Protein AF-A0A7K0SHU7-F1 (afdb_monomer_lite)

Sequence (85 aa):
MTIVDTNPSIEDFKVAATAFLETQFERRSDEAFEWGKGDDRVGVLEEKSAEEEAIELAAAKAFKASEFDAGFGWITGPAEYGGSA

Structure (mmCIF, N/CA/C/O backbone):
data_AF-A0A7K0SHU7-F1
#
_entry.id   AF-A0A7K0SHU7-F1
#
loop_
_atom_site.group_PDB
_atom_site.id
_atom_site.type_symbol
_atom_site.label_atom_id
_atom_site.label_alt_id
_atom_site.label_comp_id
_atom_site.label_asym_id
_atom_site.label_entity_id
_atom_site.label_seq_id
_atom_site.pdbx_PDB_ins_code
_atom_site.Cartn_x
_atom_site.Cartn_y
_atom_site.Cartn_z
_atom_site.occupancy
_atom_site.B_iso_or_equiv
_atom_site.auth_seq_id
_atom_site.auth_comp_id
_atom_site.auth_asym_id
_atom_site.auth_atom_id
_atom_site.pdbx_PDB_model_num
ATOM 1 N N . MET A 1 1 ? 23.476 -19.598 -22.969 1.00 42.22 1 MET A N 1
ATOM 2 C CA . MET A 1 1 ? 22.184 -19.097 -22.467 1.00 42.22 1 MET A CA 1
ATOM 3 C C . MET A 1 1 ? 22.456 -17.724 -21.883 1.00 42.22 1 MET A C 1
ATOM 5 O O . MET A 1 1 ? 23.034 -17.645 -20.808 1.00 42.22 1 MET A O 1
ATOM 9 N N . THR A 1 2 ? 22.210 -16.661 -22.642 1.00 48.28 2 THR A N 1
ATOM 10 C CA . THR A 1 2 ? 22.410 -15.290 -22.156 1.00 48.28 2 THR A CA 1
ATOM 11 C C . THR A 1 2 ? 21.178 -14.933 -21.340 1.00 48.28 2 THR A C 1
ATOM 13 O O . THR A 1 2 ? 20.070 -14.973 -21.867 1.00 48.28 2 THR A O 1
ATOM 16 N N . ILE A 1 3 ? 21.357 -14.675 -20.050 1.00 57.34 3 ILE A N 1
ATOM 17 C CA . ILE A 1 3 ? 20.284 -14.195 -19.178 1.00 57.34 3 ILE A CA 1
ATOM 18 C C . ILE A 1 3 ? 20.091 -12.721 -19.529 1.00 57.34 3 ILE A C 1
ATOM 20 O O . ILE A 1 3 ? 21.022 -11.932 -19.379 1.00 57.34 3 ILE A O 1
ATOM 24 N N . VAL A 1 4 ? 18.937 -12.381 -20.098 1.00 66.12 4 VAL A N 1
ATOM 25 C CA . VAL A 1 4 ? 18.529 -10.986 -20.275 1.00 66.12 4 VAL A CA 1
ATOM 26 C C . VAL A 1 4 ? 18.105 -10.505 -18.893 1.00 66.12 4 VAL A C 1
ATOM 28 O O . VAL A 1 4 ? 17.257 -11.139 -18.272 1.00 66.12 4 VAL A O 1
ATOM 31 N N . ASP A 1 5 ? 18.740 -9.449 -18.391 1.00 71.62 5 ASP A N 1
ATOM 32 C CA . ASP A 1 5 ? 18.303 -8.800 -17.158 1.00 71.62 5 ASP A CA 1
ATOM 33 C C . ASP A 1 5 ? 17.023 -8.026 -17.472 1.00 71.62 5 ASP A C 1
ATOM 35 O O . ASP A 1 5 ? 17.054 -7.059 -18.236 1.00 71.62 5 ASP A O 1
ATOM 39 N N . THR A 1 6 ? 15.895 -8.518 -16.970 1.00 76.06 6 THR A N 1
ATOM 40 C CA . THR A 1 6 ? 14.582 -7.893 -17.159 1.00 76.06 6 THR A CA 1
ATOM 41 C C . THR A 1 6 ? 14.171 -7.043 -15.960 1.00 76.06 6 THR A C 1
ATOM 43 O O . THR A 1 6 ? 13.064 -6.512 -15.929 1.00 76.06 6 THR A O 1
ATOM 46 N N . ASN A 1 7 ? 15.064 -6.861 -14.979 1.00 85.19 7 ASN A N 1
ATOM 47 C CA . ASN A 1 7 ? 14.762 -6.035 -13.821 1.00 85.19 7 ASN A CA 1
ATOM 48 C C . ASN A 1 7 ? 14.626 -4.557 -14.215 1.00 85.19 7 ASN A C 1
ATOM 50 O O . ASN A 1 7 ? 15.449 -4.042 -14.982 1.00 85.19 7 ASN A O 1
ATOM 54 N N . PRO A 1 8 ? 13.644 -3.839 -13.645 1.00 87.25 8 PRO A N 1
ATOM 55 C CA . PRO A 1 8 ? 13.530 -2.408 -13.860 1.00 87.25 8 PRO A CA 1
ATOM 56 C C . PRO A 1 8 ? 14.745 -1.684 -13.277 1.00 87.25 8 PRO A C 1
ATOM 58 O O . PRO A 1 8 ? 15.294 -2.067 -12.237 1.00 87.25 8 PRO A O 1
ATOM 61 N N . SER A 1 9 ? 15.137 -0.580 -13.913 1.00 91.50 9 SER A N 1
ATOM 62 C CA . SER A 1 9 ? 16.056 0.348 -13.266 1.00 91.50 9 SER A CA 1
ATOM 63 C C . SER A 1 9 ? 15.391 0.954 -12.024 1.00 91.50 9 SER A C 1
ATOM 65 O O . SER A 1 9 ? 14.165 1.029 -11.919 1.00 91.50 9 SER A O 1
ATOM 67 N N . ILE A 1 10 ? 16.198 1.434 -11.075 1.00 92.75 10 ILE A N 1
ATOM 68 C CA . ILE A 1 10 ? 15.674 2.119 -9.882 1.00 92.75 10 ILE A CA 1
ATOM 69 C C . ILE A 1 10 ? 14.814 3.332 -10.273 1.00 92.75 10 ILE A C 1
ATOM 71 O O . ILE A 1 10 ? 13.830 3.626 -9.597 1.00 92.75 10 ILE A O 1
ATOM 75 N N . GLU A 1 11 ? 15.170 4.034 -11.350 1.00 95.88 11 GLU A N 1
ATOM 76 C CA . GLU A 1 11 ? 14.433 5.216 -11.800 1.00 95.88 11 GLU A CA 1
ATOM 77 C C . GLU A 1 11 ? 13.088 4.836 -12.427 1.00 95.88 11 GLU A C 1
ATOM 79 O O . GLU A 1 11 ? 12.071 5.426 -12.064 1.00 95.88 11 GLU A O 1
ATOM 84 N N . ASP A 1 12 ? 13.049 3.797 -13.267 1.00 92.75 12 ASP A N 1
ATOM 85 C CA . ASP A 1 12 ? 11.792 3.293 -13.837 1.00 92.75 12 ASP A CA 1
ATOM 86 C C . ASP A 1 12 ? 10.855 2.780 -12.738 1.00 92.75 12 ASP A C 1
ATOM 88 O O . ASP A 1 12 ? 9.662 3.092 -12.730 1.00 92.75 12 ASP A O 1
ATOM 92 N N . PHE A 1 13 ? 11.409 2.068 -11.750 1.00 93.12 13 PHE A N 1
ATOM 93 C CA . PHE A 1 13 ? 10.662 1.619 -10.578 1.00 93.12 13 PHE A CA 1
ATOM 94 C C . PHE A 1 13 ? 10.063 2.796 -9.798 1.00 93.12 13 PHE A C 1
ATOM 96 O O . PHE A 1 13 ? 8.878 2.774 -9.469 1.00 93.12 13 PHE A O 1
ATOM 103 N N . LYS A 1 14 ? 10.846 3.846 -9.519 1.00 95.88 14 LYS A N 1
ATOM 104 C CA . LYS A 1 14 ? 10.355 5.034 -8.800 1.00 95.88 14 LYS A CA 1
ATOM 105 C C . LYS A 1 14 ? 9.232 5.733 -9.554 1.00 95.88 14 LYS A C 1
ATOM 107 O O . LYS A 1 14 ? 8.262 6.144 -8.919 1.00 95.88 14 LYS A O 1
ATOM 112 N N . VAL A 1 15 ? 9.359 5.882 -10.873 1.00 96.44 15 VAL A N 1
ATOM 113 C CA . VAL A 1 15 ? 8.324 6.506 -11.710 1.00 96.44 15 VAL A CA 1
ATOM 114 C C . VAL A 1 15 ? 7.032 5.696 -11.635 1.00 96.44 15 VAL A C 1
ATOM 116 O O . VAL A 1 15 ? 5.985 6.262 -11.324 1.00 96.44 15 VAL A O 1
ATOM 119 N N . ALA A 1 16 ? 7.109 4.378 -11.830 1.00 94.06 16 ALA A N 1
ATOM 120 C CA . ALA A 1 16 ? 5.945 3.498 -11.767 1.00 94.06 16 ALA A CA 1
ATOM 121 C C . ALA A 1 16 ? 5.294 3.491 -10.372 1.00 94.06 16 ALA A C 1
ATOM 123 O O . ALA A 1 16 ? 4.081 3.660 -10.253 1.00 94.06 16 ALA A O 1
ATOM 124 N N . ALA A 1 17 ? 6.093 3.354 -9.310 1.00 95.12 17 ALA A N 1
ATOM 125 C CA . ALA A 1 17 ? 5.599 3.335 -7.935 1.00 95.12 17 ALA A CA 1
ATOM 126 C C . ALA A 1 17 ? 4.960 4.673 -7.535 1.00 95.12 17 ALA A C 1
ATOM 128 O O . ALA A 1 17 ? 3.905 4.692 -6.905 1.00 95.12 17 ALA A O 1
ATOM 129 N N . THR A 1 18 ? 5.562 5.797 -7.933 1.00 95.69 18 THR A N 1
ATOM 130 C CA . THR A 1 18 ? 5.002 7.128 -7.660 1.00 95.69 18 THR A CA 1
ATOM 131 C C . THR A 1 18 ? 3.673 7.312 -8.381 1.00 95.69 18 THR A C 1
ATOM 133 O O . THR A 1 18 ? 2.705 7.723 -7.749 1.00 95.69 18 THR A O 1
ATOM 136 N N . ALA A 1 19 ? 3.601 6.948 -9.665 1.00 95.50 19 ALA A N 1
ATOM 137 C CA . ALA A 1 19 ? 2.366 7.035 -10.438 1.00 95.50 19 ALA A CA 1
ATOM 138 C C . ALA A 1 19 ? 1.249 6.180 -9.821 1.00 95.50 19 ALA A C 1
ATOM 140 O O . ALA A 1 19 ? 0.123 6.650 -9.699 1.00 95.50 19 ALA A O 1
ATOM 141 N N . PHE A 1 20 ? 1.554 4.958 -9.367 1.00 95.50 20 PHE A N 1
ATOM 142 C CA . PHE A 1 20 ? 0.588 4.123 -8.651 1.00 95.50 20 PHE A CA 1
ATOM 143 C C . PHE A 1 20 ? 0.107 4.787 -7.358 1.00 95.50 20 PHE A C 1
ATOM 145 O O . PHE A 1 20 ? -1.100 4.917 -7.161 1.00 95.50 20 PHE A O 1
ATOM 152 N N . LEU A 1 21 ? 1.017 5.263 -6.505 1.00 95.75 21 LEU A N 1
ATOM 153 C CA . LEU A 1 21 ? 0.652 5.907 -5.240 1.00 95.75 21 LEU A CA 1
ATOM 154 C C . LEU A 1 21 ? -0.197 7.168 -5.446 1.00 95.75 21 LEU A C 1
ATOM 156 O O . LEU A 1 21 ? -1.136 7.380 -4.685 1.00 95.75 21 LEU A O 1
ATOM 160 N N . GLU A 1 22 ? 0.066 7.950 -6.497 1.00 95.12 22 GLU A N 1
ATOM 161 C CA . GLU A 1 22 ? -0.744 9.120 -6.872 1.00 95.12 22 GLU A CA 1
ATOM 162 C C . GLU A 1 22 ? -2.183 8.751 -7.288 1.00 95.12 22 GLU A C 1
ATOM 164 O O . GLU A 1 22 ? -3.071 9.596 -7.212 1.00 95.12 22 GLU A O 1
ATOM 169 N N . THR A 1 23 ? -2.450 7.496 -7.682 1.00 95.00 23 THR A N 1
ATOM 170 C CA . THR A 1 23 ? -3.828 7.008 -7.900 1.00 95.00 23 THR A CA 1
ATOM 171 C C . THR A 1 23 ? -4.530 6.557 -6.622 1.00 95.00 23 THR A C 1
ATOM 173 O O . THR A 1 23 ? -5.757 6.497 -6.594 1.00 95.00 23 THR A O 1
ATOM 176 N N . GLN A 1 24 ? -3.768 6.189 -5.588 1.00 93.75 24 GLN A N 1
ATOM 177 C CA . GLN A 1 24 ? -4.305 5.613 -4.352 1.00 93.75 24 GLN A CA 1
ATOM 178 C C . GLN A 1 24 ? -4.509 6.674 -3.268 1.00 93.75 24 GLN A C 1
ATOM 180 O O . GLN A 1 24 ? -5.433 6.561 -2.464 1.00 93.75 24 GLN A O 1
ATOM 185 N N . PHE A 1 25 ? -3.647 7.694 -3.235 1.00 93.56 25 PHE A N 1
ATOM 186 C CA . PHE A 1 25 ? -3.588 8.664 -2.150 1.00 93.56 25 PHE A CA 1
ATOM 187 C C . PHE A 1 25 ? -3.303 10.071 -2.665 1.00 93.56 25 PHE A C 1
ATOM 189 O O . PHE A 1 25 ? -2.549 10.278 -3.616 1.00 93.56 25 PHE A O 1
ATOM 196 N N . GLU A 1 26 ? -3.847 11.059 -1.963 1.00 90.69 26 GLU A N 1
ATOM 197 C CA . GLU A 1 26 ? -3.414 12.439 -2.131 1.00 90.69 26 GLU A CA 1
ATOM 198 C C . GLU A 1 26 ? -2.002 12.613 -1.562 1.00 90.69 26 GLU A C 1
ATOM 200 O O . GLU A 1 26 ? -1.645 12.036 -0.528 1.00 90.69 26 GLU A O 1
ATOM 205 N N . ARG A 1 27 ? -1.177 13.431 -2.230 1.00 88.38 27 ARG A N 1
ATOM 206 C CA . ARG A 1 27 ? 0.122 13.807 -1.665 1.00 88.38 27 ARG A CA 1
ATOM 207 C C . ARG A 1 27 ? -0.109 14.510 -0.335 1.00 88.38 27 ARG A C 1
ATOM 209 O O . ARG A 1 27 ? -0.908 15.439 -0.245 1.00 88.38 27 ARG A O 1
ATOM 216 N N . ARG A 1 28 ? 0.667 14.112 0.673 1.00 84.38 28 ARG A N 1
ATOM 217 C CA . ARG A 1 28 ? 0.733 14.862 1.925 1.00 84.38 28 ARG A CA 1
ATOM 218 C C . ARG A 1 28 ? 1.149 16.300 1.613 1.00 84.38 28 ARG A C 1
ATOM 220 O O . ARG A 1 28 ? 2.103 16.506 0.865 1.00 84.38 28 ARG A O 1
ATOM 227 N N . SER A 1 29 ? 0.430 17.265 2.176 1.00 80.88 29 SER A N 1
ATOM 228 C CA . SER A 1 29 ? 0.752 18.682 2.037 1.00 80.88 29 SER A CA 1
ATOM 229 C C . SER A 1 29 ? 2.116 18.998 2.658 1.00 80.88 29 SER A C 1
ATOM 231 O O . SER A 1 29 ? 2.527 18.389 3.649 1.00 80.88 29 SER A O 1
ATOM 233 N N . ASP A 1 30 ? 2.806 19.991 2.095 1.00 76.12 30 ASP A N 1
ATOM 234 C CA . ASP A 1 30 ? 4.045 20.557 2.648 1.00 76.12 30 ASP A CA 1
ATOM 235 C C . ASP A 1 30 ? 3.772 21.519 3.819 1.00 76.12 30 ASP A C 1
ATOM 237 O O . ASP A 1 30 ? 4.531 22.464 4.046 1.00 76.12 30 ASP A O 1
ATOM 241 N N . GLU A 1 31 ? 2.664 21.340 4.548 1.00 75.25 31 GLU A N 1
ATOM 242 C CA . GLU A 1 31 ? 2.360 22.199 5.688 1.00 75.25 31 GLU A CA 1
ATOM 243 C C . GLU A 1 31 ? 3.514 22.137 6.690 1.00 75.25 31 GLU A C 1
ATOM 245 O O . GLU A 1 31 ? 3.912 21.070 7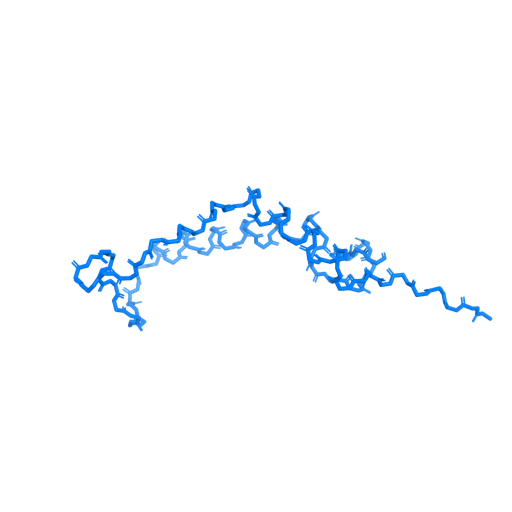.167 1.00 75.25 31 GLU A O 1
ATOM 250 N N . ALA A 1 32 ? 4.085 23.308 6.980 1.00 73.31 32 ALA A N 1
ATOM 251 C CA . ALA A 1 32 ? 5.093 23.428 8.011 1.00 73.31 32 ALA A CA 1
ATOM 252 C C . ALA A 1 32 ? 4.468 22.962 9.326 1.00 73.31 32 ALA A C 1
ATOM 254 O O . ALA A 1 32 ? 3.389 23.416 9.702 1.00 73.31 32 ALA A O 1
ATOM 255 N N . PHE A 1 33 ? 5.148 22.046 10.012 1.00 78.12 33 PHE A N 1
ATOM 256 C CA . PHE A 1 33 ? 4.716 21.601 11.326 1.00 78.12 33 PHE A CA 1
ATOM 257 C C . PHE A 1 33 ? 4.553 22.815 12.254 1.00 78.12 33 PHE A C 1
ATOM 259 O O . PHE A 1 33 ? 5.515 23.536 12.530 1.00 78.12 33 PHE A O 1
ATOM 266 N N . GLU A 1 34 ? 3.330 23.032 12.730 1.00 85.25 34 GLU A N 1
ATOM 267 C CA . GLU A 1 34 ? 2.966 24.079 13.678 1.00 85.25 34 GLU A CA 1
ATOM 268 C C . GLU A 1 34 ? 2.579 23.408 14.998 1.00 85.25 34 GLU A C 1
ATOM 270 O O . GLU A 1 34 ? 1.654 22.599 15.059 1.00 85.25 34 GLU A O 1
ATOM 275 N N . TRP A 1 35 ? 3.299 23.731 16.072 1.00 82.88 35 TRP A N 1
ATOM 276 C CA . TRP A 1 35 ? 3.016 23.155 17.384 1.00 82.88 35 TRP A CA 1
ATOM 277 C C . TRP A 1 35 ? 1.590 23.504 17.838 1.00 82.88 35 TRP A C 1
ATOM 279 O O . TRP A 1 35 ? 1.243 24.681 17.928 1.00 82.88 35 TRP A O 1
ATOM 289 N N . GLY A 1 36 ? 0.783 22.488 18.156 1.00 84.56 36 GLY A N 1
ATOM 290 C CA . GLY A 1 36 ? -0.623 22.653 18.546 1.00 84.56 36 GLY A CA 1
ATOM 291 C C . GLY A 1 36 ? -1.607 22.787 17.376 1.00 84.56 36 GLY A C 1
ATOM 292 O O . GLY A 1 36 ? -2.741 23.210 17.595 1.00 84.56 36 GLY A O 1
ATOM 293 N N . LYS A 1 37 ? -1.192 22.458 16.145 1.00 83.50 37 LYS A N 1
ATOM 294 C CA . LYS A 1 37 ? -2.054 22.399 14.958 1.00 83.50 37 LYS A CA 1
ATOM 295 C C . LYS A 1 37 ? -1.950 21.023 14.303 1.00 83.50 37 LYS A C 1
ATOM 297 O O . LYS A 1 37 ? -0.855 20.555 14.006 1.00 83.50 37 LYS A O 1
ATOM 302 N N . GLY A 1 38 ? -3.101 20.419 14.025 1.00 81.38 38 GLY A N 1
ATOM 303 C CA . GLY A 1 38 ? -3.203 19.094 13.417 1.00 81.38 38 GLY A CA 1
ATOM 304 C C . GLY A 1 38 ? -3.914 18.104 14.330 1.00 81.38 38 GLY A C 1
ATOM 305 O O . GLY A 1 38 ? -4.534 18.490 15.317 1.00 81.38 38 GLY A O 1
ATOM 306 N N . ASP A 1 39 ? -3.858 16.832 13.953 1.00 79.06 39 ASP A N 1
ATOM 307 C CA . ASP A 1 39 ? -4.374 15.739 14.769 1.00 79.06 39 ASP A CA 1
ATOM 308 C C . ASP A 1 39 ? -3.429 15.496 15.959 1.00 79.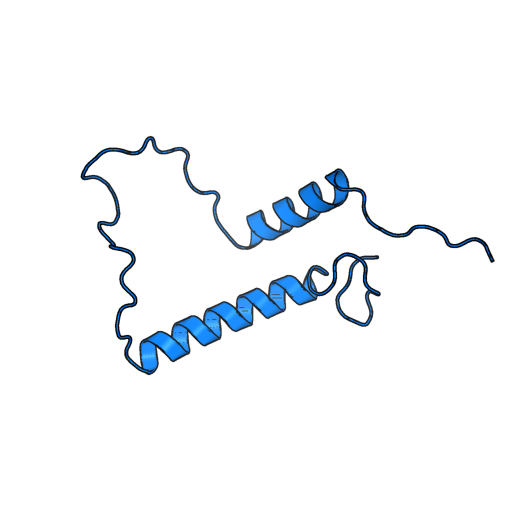06 39 ASP A C 1
ATOM 310 O O . ASP A 1 39 ? -2.239 15.240 15.770 1.00 79.06 39 ASP A O 1
ATOM 314 N N . ASP A 1 40 ? -3.963 15.571 17.179 1.00 77.56 40 ASP A N 1
ATOM 315 C CA . ASP A 1 40 ? -3.234 15.320 18.430 1.00 77.56 40 ASP A CA 1
ATOM 316 C C . ASP A 1 40 ? -3.088 13.815 18.736 1.00 77.56 40 ASP A C 1
ATOM 318 O O . ASP A 1 40 ? -2.768 13.419 19.864 1.00 77.56 40 ASP A O 1
ATOM 322 N N . ARG A 1 41 ? -3.323 12.945 17.746 1.00 76.25 41 ARG A N 1
ATOM 323 C CA . ARG A 1 41 ? -3.173 11.498 17.884 1.00 76.25 41 ARG A CA 1
ATOM 324 C C . ARG A 1 41 ? -1.771 11.125 18.365 1.00 76.25 41 ARG A C 1
ATOM 326 O O . ARG A 1 41 ? -0.774 11.216 17.650 1.00 76.25 41 ARG A O 1
ATOM 333 N N . VAL A 1 42 ? -1.716 10.598 19.582 1.00 74.31 42 VAL A N 1
ATOM 334 C CA . VAL A 1 42 ? -0.531 9.953 20.145 1.00 74.31 42 VAL A CA 1
ATOM 335 C C . VAL A 1 42 ? -0.468 8.506 19.663 1.00 74.31 42 VAL A C 1
ATOM 337 O O . VAL A 1 42 ? -1.463 7.791 19.709 1.00 74.31 42 VAL A O 1
ATOM 340 N N . GLY A 1 43 ? 0.701 8.058 19.195 1.00 66.06 43 GLY A N 1
ATOM 341 C CA . GLY A 1 43 ? 0.942 6.698 18.688 1.00 66.06 43 GLY A CA 1
ATOM 342 C C . GLY A 1 43 ? 0.935 5.618 19.775 1.00 66.06 43 GLY A C 1
ATOM 343 O O . GLY A 1 43 ? 1.901 4.872 19.918 1.00 66.06 43 GLY A O 1
ATOM 344 N N . VAL A 1 44 ? -0.127 5.560 20.573 1.00 77.12 44 VAL A N 1
ATOM 345 C CA . VAL A 1 44 ? -0.419 4.461 21.489 1.00 77.12 44 VAL A CA 1
ATOM 346 C C . VAL A 1 44 ? -1.142 3.381 20.685 1.00 77.12 44 VAL A C 1
ATOM 348 O O . VAL A 1 44 ? -1.953 3.690 19.816 1.00 77.12 44 VAL A O 1
ATOM 351 N N . LEU A 1 45 ? -0.829 2.108 20.937 1.00 71.81 45 LEU A N 1
ATOM 352 C CA . LEU A 1 45 ? -1.605 0.994 20.392 1.00 71.81 45 LEU A CA 1
ATOM 353 C C . LEU A 1 45 ? -2.988 1.019 21.054 1.00 71.81 45 LEU A C 1
ATOM 355 O O . LEU A 1 45 ? -3.169 0.479 22.142 1.00 71.81 45 LEU A O 1
ATOM 359 N N . GLU A 1 46 ? -3.915 1.743 20.439 1.00 78.25 46 GLU A N 1
ATOM 360 C CA . GLU A 1 46 ? -5.295 1.878 20.896 1.00 78.25 46 GLU A CA 1
ATOM 361 C C . GLU A 1 46 ? -5.987 0.511 20.874 1.00 78.25 46 GLU A C 1
ATOM 363 O O . GLU A 1 46 ? -5.845 -0.253 19.916 1.00 78.25 46 GLU A O 1
ATOM 368 N N . GLU A 1 47 ? -6.738 0.203 21.932 1.00 83.38 47 GLU A N 1
ATOM 369 C CA . GLU A 1 47 ? -7.635 -0.949 21.935 1.00 83.38 47 GLU A CA 1
ATOM 370 C C . GLU A 1 47 ? -8.831 -0.610 21.042 1.00 83.38 47 GLU A C 1
ATOM 372 O O . GLU A 1 47 ? -9.623 0.279 21.361 1.00 83.38 47 GLU A O 1
ATOM 377 N N . LYS A 1 48 ? -8.917 -1.279 19.893 1.00 88.00 48 LYS A N 1
ATOM 378 C CA . LYS A 1 48 ? -9.990 -1.088 18.919 1.00 88.00 48 LYS A CA 1
ATOM 379 C C . LYS A 1 48 ? -11.111 -2.072 19.191 1.00 88.00 48 LYS A C 1
ATOM 381 O O . LYS A 1 48 ? -10.888 -3.199 19.634 1.00 88.00 48 LYS A O 1
ATOM 386 N N . SER A 1 49 ? -12.333 -1.666 18.887 1.00 94.31 49 SER A N 1
ATOM 387 C CA . SER A 1 49 ? -13.433 -2.613 18.788 1.00 94.31 49 SER A CA 1
ATOM 388 C C . SER A 1 49 ? -13.204 -3.576 17.617 1.00 94.31 49 SER A C 1
ATOM 390 O O . SER A 1 49 ? -12.545 -3.253 16.627 1.00 94.31 49 SER A O 1
ATOM 392 N N . ALA A 1 50 ? -13.819 -4.756 17.687 1.00 95.81 50 ALA A N 1
ATOM 393 C CA . ALA A 1 50 ? -13.761 -5.729 16.595 1.00 95.81 50 ALA A CA 1
ATOM 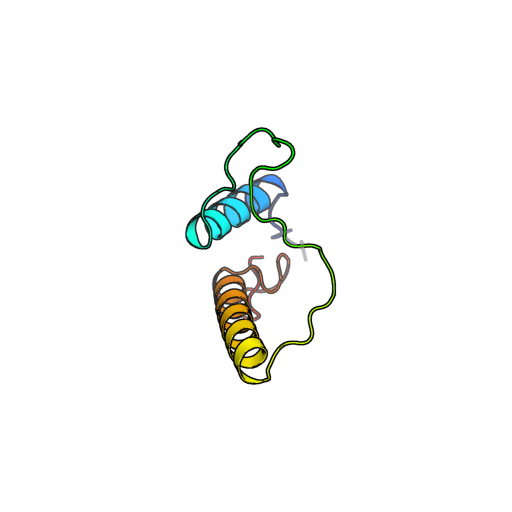394 C C . ALA A 1 50 ? -14.316 -5.176 15.264 1.00 95.81 50 ALA A C 1
ATOM 396 O O . ALA A 1 50 ? -13.907 -5.618 14.191 1.00 95.81 50 ALA A O 1
ATOM 397 N N . GLU A 1 51 ? -15.254 -4.225 15.321 1.00 97.38 51 GLU A N 1
ATOM 398 C CA . GLU A 1 51 ? -15.811 -3.574 14.132 1.00 97.38 51 GLU A CA 1
ATOM 399 C C . GLU A 1 51 ? -14.791 -2.635 13.475 1.00 97.38 51 GLU A C 1
ATOM 401 O O . GLU A 1 51 ? -14.583 -2.711 12.264 1.00 97.38 51 GLU A O 1
ATOM 406 N N . GLU A 1 52 ? -14.098 -1.811 14.266 1.00 95.25 52 GLU A N 1
ATOM 407 C CA . GLU A 1 52 ? -13.032 -0.928 13.774 1.00 95.25 52 GLU A CA 1
ATOM 408 C C . GLU A 1 52 ? -11.886 -1.730 13.145 1.00 95.25 52 GLU A C 1
ATOM 410 O O . GLU A 1 52 ? -11.442 -1.415 12.039 1.00 95.25 52 GLU A O 1
ATOM 415 N N . GLU A 1 53 ? -11.461 -2.822 13.786 1.00 95.19 53 GLU A N 1
ATOM 416 C CA . GLU A 1 53 ? -10.443 -3.717 13.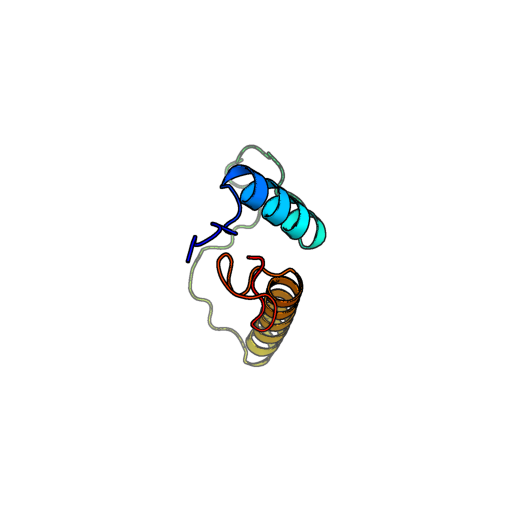222 1.00 95.19 53 GLU A CA 1
ATOM 417 C C . GLU A 1 53 ? -10.895 -4.357 11.903 1.00 95.19 53 GLU A C 1
ATOM 419 O O . GLU A 1 53 ? -10.109 -4.467 10.959 1.00 95.19 53 GLU A O 1
ATOM 424 N N . ALA A 1 54 ? -12.162 -4.771 11.806 1.00 97.06 54 ALA A N 1
ATOM 425 C CA . ALA A 1 54 ? -12.698 -5.370 10.588 1.00 97.06 54 ALA A CA 1
ATOM 426 C C . ALA A 1 54 ? -12.715 -4.376 9.415 1.00 97.06 54 ALA A C 1
ATOM 428 O O . ALA A 1 54 ? -12.383 -4.758 8.287 1.00 97.06 54 ALA A O 1
ATOM 429 N N . ILE A 1 55 ? -13.060 -3.110 9.676 1.00 97.56 55 ILE A N 1
ATOM 430 C CA . ILE A 1 55 ? -13.057 -2.031 8.677 1.00 97.56 55 ILE A CA 1
ATOM 431 C C . ILE A 1 55 ? -11.633 -1.769 8.180 1.00 97.56 55 ILE A C 1
ATOM 433 O O . ILE A 1 55 ? -11.390 -1.763 6.970 1.00 97.56 55 ILE A O 1
ATOM 437 N N . GLU A 1 56 ? -10.674 -1.611 9.091 1.00 95.31 56 GLU A N 1
ATOM 438 C CA . GLU A 1 56 ? -9.276 -1.374 8.724 1.00 95.31 56 GLU A CA 1
ATOM 439 C C . GLU A 1 56 ? -8.668 -2.556 7.968 1.00 95.31 56 GLU A C 1
ATOM 441 O O . GLU A 1 56 ?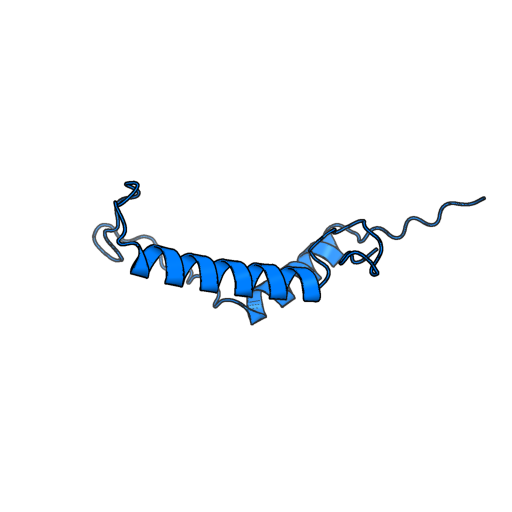 -7.982 -2.367 6.962 1.00 95.31 56 GLU A O 1
ATOM 446 N N . LEU A 1 57 ? -8.962 -3.787 8.397 1.00 97.31 57 LEU A N 1
ATOM 447 C CA . LEU A 1 57 ? -8.507 -4.993 7.712 1.00 97.31 57 LEU A CA 1
ATOM 448 C C . LEU A 1 57 ? -9.074 -5.081 6.291 1.00 97.31 57 LEU A C 1
ATOM 450 O O . LEU A 1 57 ? -8.361 -5.488 5.371 1.00 97.31 57 LEU A O 1
ATOM 454 N N . ALA A 1 58 ? -10.344 -4.721 6.094 1.00 98.31 58 ALA A N 1
ATOM 455 C CA . ALA A 1 58 ? -10.956 -4.691 4.769 1.00 98.31 58 ALA A CA 1
ATOM 456 C C . ALA A 1 58 ? -10.282 -3.647 3.865 1.00 98.31 58 ALA A C 1
ATOM 458 O O . ALA A 1 58 ? -9.935 -3.966 2.725 1.00 98.31 58 ALA A O 1
ATOM 459 N N . ALA A 1 59 ? -10.021 -2.444 4.385 1.00 97.00 59 ALA A N 1
ATOM 460 C CA . ALA A 1 59 ? -9.312 -1.392 3.657 1.00 97.00 59 ALA A CA 1
ATOM 461 C C . ALA A 1 59 ? -7.874 -1.809 3.295 1.00 97.00 59 ALA A C 1
ATOM 463 O O . ALA A 1 59 ? -7.458 -1.678 2.143 1.00 97.00 59 ALA A O 1
ATOM 464 N N . ALA A 1 60 ? -7.138 -2.399 4.241 1.00 97.06 60 ALA A N 1
ATOM 465 C CA . ALA A 1 60 ? -5.784 -2.895 4.011 1.00 97.06 60 ALA A CA 1
ATOM 466 C C . ALA A 1 60 ? -5.748 -4.003 2.946 1.00 97.06 60 ALA A C 1
ATOM 468 O O . ALA A 1 60 ? -4.876 -4.004 2.078 1.00 97.06 60 ALA A O 1
ATOM 469 N N . LYS A 1 61 ? -6.715 -4.929 2.967 1.00 98.12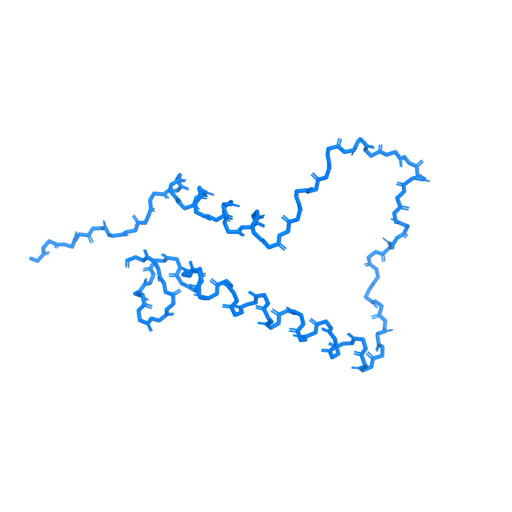 61 LYS A N 1
ATOM 470 C CA . LYS A 1 61 ? -6.844 -5.973 1.938 1.00 98.12 61 LYS A CA 1
ATOM 471 C C . LYS A 1 61 ? -7.123 -5.389 0.558 1.00 98.12 61 LYS A C 1
ATOM 473 O O . LYS A 1 61 ? -6.517 -5.843 -0.407 1.00 98.12 61 LYS A O 1
ATOM 478 N N . ALA A 1 62 ? -8.008 -4.396 0.467 1.00 97.50 62 ALA A N 1
ATOM 479 C CA . ALA A 1 62 ? -8.312 -3.727 -0.795 1.00 97.50 62 ALA A CA 1
ATOM 480 C C . ALA A 1 62 ? -7.065 -3.048 -1.383 1.00 97.50 62 ALA A C 1
ATOM 482 O O . ALA A 1 62 ? -6.777 -3.220 -2.565 1.00 97.50 62 ALA A O 1
ATOM 483 N N . PHE A 1 63 ? -6.276 -2.367 -0.546 1.00 96.38 63 PHE A N 1
ATOM 484 C CA . PHE A 1 63 ? -5.005 -1.778 -0.968 1.00 96.38 63 PHE A CA 1
ATOM 485 C C . PHE A 1 63 ? -3.980 -2.836 -1.405 1.00 96.38 63 PHE A C 1
ATOM 487 O O . PHE A 1 63 ? -3.364 -2.714 -2.458 1.00 96.38 63 PHE A O 1
ATOM 494 N N . LYS A 1 64 ? -3.811 -3.923 -0.641 1.00 96.31 64 LYS A N 1
ATOM 495 C CA . LYS A 1 64 ? -2.881 -4.996 -1.034 1.00 96.31 64 LYS A CA 1
ATOM 496 C C . LYS A 1 64 ? -3.278 -5.665 -2.350 1.00 96.31 64 LYS A C 1
ATOM 498 O O . LYS A 1 64 ? -2.392 -6.087 -3.087 1.00 96.31 64 LYS A O 1
ATOM 503 N N . ALA A 1 65 ? -4.575 -5.759 -2.643 1.00 95.69 65 ALA A N 1
ATOM 504 C CA . ALA A 1 65 ? -5.055 -6.239 -3.933 1.00 95.69 65 ALA A CA 1
ATOM 505 C C . ALA A 1 65 ? -4.692 -5.266 -5.067 1.00 95.69 65 ALA A C 1
ATOM 507 O O . ALA A 1 65 ? -4.121 -5.705 -6.059 1.00 95.69 65 ALA A O 1
ATOM 508 N N . SER A 1 66 ? -4.918 -3.954 -4.897 1.00 95.56 66 SER A N 1
ATOM 509 C CA . SER A 1 66 ? -4.558 -2.966 -5.927 1.00 95.56 66 SER A CA 1
ATOM 510 C C . SER A 1 66 ? -3.049 -2.905 -6.188 1.00 95.56 66 SER A C 1
ATOM 512 O O . SER A 1 66 ? -2.627 -2.789 -7.334 1.00 95.56 66 SER A O 1
ATOM 514 N N . GLU A 1 67 ? -2.227 -3.051 -5.148 1.00 94.81 67 GLU A N 1
ATOM 515 C CA . GLU A 1 67 ? -0.766 -3.138 -5.259 1.00 94.81 67 GLU A CA 1
ATOM 516 C C . GLU A 1 67 ? -0.318 -4.390 -6.033 1.00 94.81 67 GLU A C 1
ATOM 518 O O . GLU A 1 67 ? 0.583 -4.317 -6.872 1.00 94.81 67 GLU A O 1
ATOM 523 N N . PHE A 1 68 ? -0.957 -5.537 -5.780 1.00 93.75 68 PHE A N 1
ATOM 524 C CA . PHE A 1 68 ? -0.686 -6.776 -6.509 1.00 93.75 68 PHE A CA 1
ATOM 525 C C . PHE A 1 68 ? -1.071 -6.654 -7.987 1.00 93.75 68 PHE A C 1
ATOM 527 O O . PHE A 1 68 ? -0.254 -6.954 -8.856 1.00 93.75 68 PHE A O 1
ATOM 534 N N . ASP A 1 69 ? -2.276 -6.155 -8.270 1.00 92.56 69 ASP A N 1
ATOM 535 C CA . ASP A 1 69 ? -2.784 -5.962 -9.633 1.00 92.56 69 ASP A CA 1
ATOM 536 C C . ASP A 1 69 ? -1.937 -4.952 -10.427 1.00 92.56 69 ASP A C 1
ATOM 538 O O . ASP A 1 69 ? -1.835 -5.042 -11.651 1.00 92.56 69 ASP A O 1
ATOM 542 N N . ALA A 1 70 ? -1.283 -4.015 -9.734 1.00 92.25 70 ALA A N 1
ATOM 543 C CA . ALA A 1 70 ? -0.341 -3.063 -10.312 1.00 92.25 70 ALA A CA 1
ATOM 544 C C . ALA A 1 70 ? 1.081 -3.630 -10.533 1.00 92.25 70 ALA A C 1
ATOM 546 O O . ALA A 1 70 ? 1.958 -2.904 -10.999 1.00 92.25 70 ALA A O 1
ATOM 547 N N . GLY A 1 71 ? 1.330 -4.910 -10.227 1.00 91.81 71 GLY A N 1
ATOM 548 C CA . GLY A 1 71 ? 2.616 -5.580 -10.470 1.00 91.81 71 GLY A CA 1
ATOM 549 C C . GLY A 1 71 ? 3.684 -5.330 -9.399 1.00 91.81 71 GLY A C 1
ATOM 550 O O . GLY A 1 71 ? 4.870 -5.589 -9.630 1.00 91.81 71 GLY A O 1
ATOM 551 N N . PHE A 1 72 ? 3.281 -4.833 -8.223 1.00 93.50 72 PHE A N 1
ATOM 552 C CA . PHE A 1 72 ? 4.177 -4.591 -7.086 1.00 93.50 72 PHE A CA 1
ATOM 553 C C . PHE A 1 72 ? 4.206 -5.747 -6.076 1.00 93.50 72 PHE A C 1
ATOM 555 O O . PHE A 1 72 ? 4.942 -5.682 -5.093 1.00 93.50 72 PHE A O 1
ATOM 562 N N . GLY A 1 73 ? 3.471 -6.837 -6.326 1.00 92.19 73 GLY A N 1
ATOM 563 C CA . GLY A 1 73 ? 3.498 -8.035 -5.481 1.00 92.19 73 GLY A CA 1
ATOM 564 C C . GLY A 1 73 ? 4.872 -8.715 -5.447 1.00 92.19 73 GLY A C 1
ATOM 565 O O . GLY A 1 73 ? 5.284 -9.225 -4.404 1.00 92.19 73 GLY A O 1
ATOM 566 N N . TRP A 1 74 ? 5.604 -8.679 -6.567 1.00 91.88 74 TRP A N 1
ATOM 567 C CA . TRP A 1 74 ? 6.986 -9.152 -6.665 1.00 91.88 74 TRP A CA 1
ATOM 568 C C . TRP A 1 74 ? 7.769 -8.356 -7.721 1.00 91.88 74 TRP A C 1
ATOM 570 O O . TRP A 1 74 ? 7.814 -8.722 -8.886 1.00 91.88 74 TRP A O 1
ATOM 580 N N . ILE A 1 75 ? 8.456 -7.290 -7.304 1.00 90.31 75 ILE A N 1
ATOM 581 C CA . ILE A 1 75 ? 9.109 -6.319 -8.211 1.00 90.31 75 ILE A CA 1
ATOM 582 C C . ILE A 1 75 ? 9.999 -6.972 -9.287 1.00 90.31 75 ILE A C 1
ATOM 584 O O . ILE A 1 75 ? 9.959 -6.573 -10.442 1.00 90.31 75 ILE A O 1
ATOM 588 N N . THR A 1 76 ? 10.789 -7.983 -8.926 1.00 89.94 76 THR A N 1
ATOM 589 C CA . THR A 1 76 ? 11.709 -8.689 -9.842 1.00 89.94 76 THR A CA 1
ATOM 590 C C . THR A 1 76 ? 11.187 -10.058 -10.291 1.00 89.94 76 THR A C 1
ATOM 592 O O . THR A 1 76 ? 11.948 -10.913 -10.746 1.00 89.94 76 THR A O 1
ATOM 595 N N . GLY A 1 77 ? 9.899 -10.314 -10.070 1.00 87.81 77 GLY A N 1
ATOM 596 C CA . GLY A 1 77 ? 9.259 -11.597 -10.307 1.00 87.81 77 GLY A CA 1
ATOM 597 C C . GLY A 1 77 ? 8.499 -11.666 -11.624 1.00 87.81 77 GLY A C 1
ATOM 598 O O . GLY A 1 77 ? 8.169 -10.629 -12.198 1.00 87.81 77 GLY A O 1
ATOM 599 N N . PRO A 1 78 ? 8.143 -12.882 -12.070 1.00 86.00 78 PRO A N 1
ATOM 600 C CA . PRO A 1 78 ? 7.294 -13.070 -13.240 1.00 86.00 78 PRO A CA 1
ATOM 601 C C . PRO A 1 78 ? 5.905 -12.441 -13.069 1.00 86.00 78 PRO A C 1
ATOM 603 O O . PRO A 1 78 ? 5.286 -12.552 -12.005 1.00 86.00 78 PRO A O 1
ATOM 606 N N . ALA A 1 79 ? 5.363 -11.888 -14.157 1.00 83.81 79 ALA A N 1
ATOM 607 C CA . ALA A 1 79 ? 4.017 -11.310 -14.186 1.00 83.81 79 ALA A CA 1
ATOM 608 C C . ALA A 1 79 ? 2.901 -12.296 -13.792 1.00 83.81 79 ALA A C 1
ATOM 610 O O . ALA A 1 79 ? 1.932 -11.903 -13.148 1.00 83.81 79 ALA A O 1
ATOM 611 N N . GLU A 1 80 ? 3.052 -13.592 -14.096 1.00 85.06 80 GLU A N 1
ATOM 612 C CA . GLU A 1 80 ? 2.080 -14.632 -13.709 1.00 85.06 80 GLU A CA 1
ATOM 613 C C . GLU A 1 80 ? 1.917 -14.800 -12.185 1.00 85.06 80 GLU A C 1
ATOM 615 O O . GLU A 1 80 ? 0.909 -15.341 -11.734 1.00 85.06 80 GLU A O 1
ATOM 620 N N . TYR A 1 81 ? 2.871 -14.297 -11.392 1.00 86.25 81 TYR A N 1
ATOM 621 C CA . TYR A 1 81 ? 2.825 -14.296 -9.927 1.00 86.25 81 TYR A CA 1
ATOM 622 C C . TYR A 1 81 ? 2.678 -12.883 -9.334 1.00 86.25 81 TYR A C 1
ATOM 624 O O . TYR A 1 81 ? 2.924 -12.695 -8.142 1.00 86.25 81 TYR A O 1
ATOM 632 N N . GLY A 1 82 ? 2.280 -11.895 -10.146 1.00 80.12 82 GLY A N 1
ATOM 633 C CA . GLY A 1 82 ? 2.077 -10.506 -9.714 1.00 80.12 82 GLY A CA 1
ATOM 634 C C . GLY A 1 82 ? 3.349 -9.659 -9.667 1.00 80.12 82 GLY A C 1
ATOM 635 O O . GLY A 1 82 ? 3.413 -8.679 -8.921 1.00 80.12 82 GLY A O 1
ATOM 636 N N . GLY A 1 83 ? 4.380 -10.059 -10.415 1.00 85.31 83 GLY A N 1
ATOM 637 C CA . GLY A 1 83 ? 5.574 -9.249 -10.630 1.00 85.31 83 GLY A CA 1
ATOM 638 C C . GLY A 1 83 ? 5.544 -8.405 -11.902 1.00 85.31 83 GLY A C 1
ATOM 639 O O . GLY A 1 83 ? 4.564 -8.411 -12.644 1.00 85.31 83 GLY A O 1
ATOM 640 N N . SER A 1 84 ? 6.615 -7.651 -12.138 1.00 78.81 84 SER A N 1
ATOM 641 C CA . SER A 1 84 ? 6.733 -6.701 -13.261 1.00 78.81 84 SER A CA 1
ATOM 642 C C . SER A 1 84 ? 8.039 -6.835 -14.056 1.00 78.81 84 SER A C 1
ATOM 644 O O . SER A 1 84 ? 8.347 -5.959 -14.866 1.00 78.81 84 SER A O 1
ATOM 646 N N . ALA A 1 85 ? 8.782 -7.925 -13.838 1.00 69.94 85 ALA A N 1
ATOM 647 C CA . ALA A 1 85 ? 9.978 -8.271 -14.604 1.00 69.94 85 ALA A CA 1
ATOM 648 C C . ALA A 1 85 ? 9.668 -9.045 -15.895 1.00 69.94 85 ALA A C 1
ATOM 650 O O . ALA A 1 85 ? 8.540 -9.572 -16.053 1.00 69.94 85 ALA A O 1
#

Secondary structure (DSSP, 8-state):
------PPPHHHHHHHHHHHHHHHSPPPP-PPP-TT-S-----------HHHHHHHHHHHHHHHHHHHHTT-SBTTS-GGGTB--

pLDDT: mean 86.84, std 11.11, range [42.22, 98.31]

Radius of gyration: 18.55 Å; chains: 1; bounding box: 38×43×44 Å

Foldseek 3Di:
DDDDQPADDPVRVCVLVVVLVVVVDDDDDPDDDDPPDDDPDDPDPDDDDPVVVVVVVVVVVVVVVSCLVSQNPAARDDVVRSHDD